Protein AF-A0A9W7WIT2-F1 (afdb_monomer)

Mean predicted aligned error: 17.41 Å

Secondary structure (DSSP, 8-state):
-HHHIIIIISPPPTT--HHHHHHHHHHHHHHHHHH-TTS--TT-HHHHHHHH-GGGTT-TTS-HHHHHHHHHHHHHHHHHHHHHHHHHHHHHHHHTS-------PPPPP-----------

Foldseek 3Di:
DVLCCLVPVLDDDPPDDPVSVVVSVVSNVCCCVPQVVVDLDLPRPVLLVLLVDPVNPPPPSDDPVSSVSNNVVNVVVVVVVVVVVVVVVVVVVVVVPDDDDDDDDDDDDDDDDDDDDDDD

Structure (mmCIF, N/CA/C/O backbone):
data_AF-A0A9W7WIT2-F1
#
_entry.id   AF-A0A9W7WIT2-F1
#
loop_
_atom_site.group_PDB
_atom_site.id
_atom_site.type_symbol
_atom_site.label_atom_id
_atom_site.label_alt_id
_atom_site.label_comp_id
_atom_site.label_asym_id
_atom_site.label_entity_id
_atom_site.label_seq_id
_atom_site.pdbx_PDB_ins_code
_atom_site.Cartn_x
_atom_site.Cartn_y
_atom_site.Cartn_z
_atom_site.occupancy
_atom_site.B_iso_or_equiv
_atom_site.auth_seq_id
_atom_site.auth_comp_id
_atom_site.auth_asym_id
_atom_site.auth_atom_id
_atom_site.pdbx_PDB_model_num
ATOM 1 N N . MET A 1 1 ? -4.507 -4.172 -5.575 1.00 56.69 1 MET A N 1
ATOM 2 C CA . MET A 1 1 ? -4.551 -4.583 -7.003 1.00 56.69 1 MET A CA 1
ATOM 3 C C . MET A 1 1 ? -3.499 -3.862 -7.853 1.00 56.69 1 MET A C 1
ATOM 5 O O . MET A 1 1 ? -2.675 -4.538 -8.451 1.00 56.69 1 MET A O 1
ATOM 9 N N . LEU A 1 2 ? -3.449 -2.522 -7.855 1.00 62.34 2 LEU A N 1
ATOM 10 C CA . LEU A 1 2 ? -2.472 -1.737 -8.639 1.00 62.34 2 LEU A CA 1
ATOM 11 C C . LEU A 1 2 ? -1.002 -1.976 -8.251 1.00 62.34 2 LEU A C 1
ATOM 13 O O . LEU A 1 2 ? -0.137 -2.015 -9.119 1.00 62.34 2 LEU A O 1
ATOM 17 N N . PHE A 1 3 ? -0.723 -2.227 -6.970 1.00 63.44 3 PHE A N 1
ATOM 18 C CA . PHE A 1 3 ? 0.631 -2.557 -6.516 1.00 63.44 3 PHE A CA 1
ATOM 19 C C . PHE A 1 3 ? 1.162 -3.875 -7.111 1.00 63.44 3 PHE A C 1
ATOM 21 O O . PHE A 1 3 ? 2.317 -3.948 -7.520 1.00 63.44 3 PHE A O 1
ATOM 28 N N . ASN A 1 4 ? 0.313 -4.903 -7.238 1.00 64.75 4 ASN A N 1
ATOM 29 C CA . ASN A 1 4 ? 0.682 -6.146 -7.927 1.00 64.75 4 ASN A CA 1
ATOM 30 C C . ASN A 1 4 ? 0.922 -5.920 -9.414 1.00 64.75 4 ASN A C 1
ATOM 32 O O . ASN A 1 4 ? 1.865 -6.469 -9.973 1.00 64.75 4 ASN A O 1
ATOM 36 N N . LEU A 1 5 ? 0.103 -5.073 -10.038 1.00 67.00 5 LEU A N 1
ATOM 37 C CA . LEU A 1 5 ? 0.274 -4.697 -11.436 1.00 67.00 5 LEU A CA 1
ATOM 38 C C . LEU A 1 5 ? 1.646 -4.042 -11.659 1.00 67.00 5 LEU A C 1
ATOM 40 O O . LEU A 1 5 ? 2.386 -4.446 -12.551 1.00 67.00 5 LEU A O 1
ATOM 44 N N . LYS A 1 6 ? 2.044 -3.137 -10.759 1.00 71.12 6 LYS A N 1
ATOM 45 C CA . LYS A 1 6 ? 3.384 -2.539 -10.729 1.00 71.12 6 LYS A CA 1
ATOM 46 C C . LYS A 1 6 ? 4.496 -3.575 -10.510 1.00 71.12 6 LYS A C 1
ATOM 48 O O . LYS A 1 6 ? 5.480 -3.568 -11.241 1.00 71.12 6 LYS A O 1
ATOM 53 N N . LYS A 1 7 ? 4.352 -4.459 -9.518 1.00 69.88 7 LYS A N 1
ATOM 54 C CA . LYS A 1 7 ? 5.409 -5.398 -9.098 1.00 69.88 7 LYS A CA 1
ATOM 55 C C . LYS A 1 7 ? 5.619 -6.563 -10.072 1.00 69.88 7 LYS A C 1
ATOM 57 O O . LYS A 1 7 ? 6.756 -6.977 -10.265 1.00 69.88 7 LYS A O 1
ATOM 62 N N . GLN A 1 8 ? 4.545 -7.107 -10.642 1.00 71.44 8 GLN A N 1
ATOM 63 C CA . GLN A 1 8 ? 4.587 -8.335 -11.445 1.00 71.44 8 GLN A CA 1
ATOM 64 C C . GLN A 1 8 ? 4.458 -8.089 -12.948 1.00 71.44 8 GLN A C 1
ATOM 66 O O . GLN A 1 8 ? 5.073 -8.810 -13.721 1.00 71.44 8 GLN A O 1
ATOM 71 N N . HIS A 1 9 ? 3.672 -7.095 -13.374 1.00 76.19 9 HIS A N 1
ATOM 72 C CA . HIS A 1 9 ? 3.349 -6.905 -14.795 1.00 76.19 9 HIS A CA 1
ATOM 73 C C . HIS A 1 9 ? 4.090 -5.730 -15.444 1.00 76.19 9 HIS A C 1
ATOM 75 O O . HIS A 1 9 ? 4.252 -5.697 -16.663 1.00 76.19 9 HIS A O 1
ATOM 81 N N . LEU A 1 10 ? 4.548 -4.767 -14.641 1.00 84.25 10 LEU A N 1
ATOM 82 C CA . LEU A 1 10 ? 5.310 -3.603 -15.104 1.00 84.25 10 LEU A CA 1
ATOM 83 C C . LEU A 1 10 ? 6.792 -3.668 -14.713 1.00 84.25 10 LEU A C 1
ATOM 85 O O . LEU A 1 10 ? 7.516 -2.685 -14.882 1.00 84.25 10 LEU A O 1
ATOM 89 N N . SER A 1 11 ? 7.260 -4.818 -14.221 1.00 84.94 11 SER A N 1
ATOM 90 C CA . SER A 1 11 ? 8.684 -5.068 -14.021 1.00 84.94 11 SER A CA 1
ATOM 91 C C . SER A 1 11 ? 9.419 -4.984 -15.361 1.00 84.94 11 SER A C 1
ATOM 93 O O . SER A 1 11 ? 8.952 -5.467 -16.398 1.00 84.94 11 SER A O 1
ATOM 95 N N . LEU A 1 12 ? 10.572 -4.317 -15.348 1.00 86.50 12 LEU A N 1
ATOM 96 C CA . LEU A 1 12 ? 11.430 -4.245 -16.523 1.00 86.50 12 LEU A CA 1
ATOM 97 C C . LEU A 1 12 ? 12.136 -5.585 -16.703 1.00 86.50 12 LEU A C 1
ATOM 99 O O . LEU A 1 12 ? 12.846 -6.043 -15.809 1.00 86.50 12 LEU A O 1
ATOM 103 N N . GLU A 1 13 ? 11.960 -6.187 -17.870 1.00 87.00 13 GLU A N 1
ATOM 104 C CA . GLU A 1 13 ? 12.591 -7.447 -18.239 1.00 87.00 13 GLU A CA 1
ATOM 105 C C . GLU A 1 13 ? 13.765 -7.192 -19.189 1.00 87.00 13 GLU A C 1
ATOM 107 O O . GLU A 1 13 ? 13.770 -6.238 -19.972 1.00 87.00 13 GLU A O 1
ATOM 112 N N . GLY A 1 14 ? 14.779 -8.064 -19.150 1.00 82.69 14 GLY A N 1
ATOM 113 C CA . GLY A 1 14 ? 15.963 -7.943 -20.014 1.00 82.69 14 GLY A CA 1
ATOM 114 C C . GLY A 1 14 ? 15.630 -7.963 -21.511 1.00 82.69 14 GLY A C 1
ATOM 115 O O . GLY A 1 14 ? 16.357 -7.382 -22.315 1.00 82.69 14 GLY A O 1
ATOM 116 N N . ASN A 1 15 ? 14.490 -8.561 -21.855 1.00 89.88 15 ASN A N 1
ATOM 117 C CA . ASN A 1 15 ? 14.021 -8.792 -23.218 1.00 89.88 15 ASN A CA 1
ATOM 118 C C . ASN A 1 15 ? 13.115 -7.655 -23.725 1.00 89.88 15 ASN A C 1
ATOM 120 O O . ASN A 1 15 ? 12.668 -7.692 -24.871 1.00 89.88 15 ASN A O 1
ATOM 124 N N . ASP A 1 16 ? 12.812 -6.661 -22.882 1.00 89.62 16 ASP A N 1
ATOM 125 C CA . ASP A 1 16 ? 11.913 -5.571 -23.244 1.00 89.62 16 ASP A CA 1
ATOM 126 C C . ASP A 1 16 ? 12.530 -4.708 -24.348 1.00 89.62 16 ASP A C 1
ATOM 128 O O . ASP A 1 16 ? 13.627 -4.145 -24.192 1.00 89.62 16 ASP A O 1
ATOM 132 N N . SER A 1 17 ? 11.771 -4.534 -25.435 1.00 92.88 17 SER A N 1
ATOM 133 C CA . SER A 1 17 ? 12.103 -3.568 -26.480 1.00 92.88 17 SER A CA 1
ATOM 134 C C . SER A 1 17 ? 12.140 -2.141 -25.906 1.00 92.88 17 SER A C 1
ATOM 136 O O . SER A 1 17 ? 11.504 -1.868 -24.880 1.00 92.88 17 SER A O 1
ATOM 138 N N . PRO A 1 18 ? 12.852 -1.197 -26.549 1.00 91.88 18 PRO A N 1
ATOM 139 C CA . PRO A 1 18 ? 12.944 0.180 -26.061 1.00 91.88 18 PRO A CA 1
ATOM 140 C C . PRO A 1 18 ? 11.572 0.824 -25.808 1.00 91.88 18 PRO A C 1
ATOM 142 O O . PRO A 1 18 ? 11.358 1.410 -24.750 1.00 91.88 18 PRO A O 1
ATOM 145 N N . ALA A 1 19 ? 10.617 0.614 -26.720 1.00 91.38 19 ALA A N 1
ATOM 146 C CA . ALA A 1 19 ? 9.256 1.132 -26.596 1.00 91.38 19 ALA A CA 1
ATOM 147 C C . ALA A 1 19 ? 8.489 0.516 -25.411 1.00 91.38 19 ALA A C 1
ATOM 149 O O . ALA A 1 19 ? 7.819 1.230 -24.669 1.00 91.38 19 ALA A O 1
ATOM 150 N N . ILE A 1 20 ? 8.616 -0.798 -25.187 1.00 89.62 20 ILE A N 1
ATOM 151 C CA . ILE A 1 20 ? 7.962 -1.479 -24.056 1.00 89.62 20 ILE A CA 1
ATOM 152 C C . ILE A 1 20 ? 8.551 -1.010 -22.727 1.00 89.62 20 ILE A C 1
ATOM 154 O O . ILE A 1 20 ? 7.818 -0.776 -21.767 1.00 89.62 20 ILE A O 1
ATOM 158 N N . ARG A 1 21 ? 9.868 -0.809 -22.677 1.00 91.00 21 ARG A N 1
ATOM 159 C CA . ARG A 1 21 ? 10.569 -0.298 -21.498 1.00 91.00 21 ARG A CA 1
ATOM 160 C C . ARG A 1 21 ? 10.108 1.109 -21.129 1.00 91.00 21 ARG A C 1
ATOM 162 O O . ARG A 1 21 ? 9.908 1.394 -19.951 1.00 91.00 21 ARG A O 1
ATOM 169 N N . GLU A 1 22 ? 9.948 1.980 -22.119 1.00 91.50 22 GLU A N 1
ATOM 170 C CA . GLU A 1 22 ? 9.456 3.344 -21.920 1.00 91.50 22 GLU A CA 1
ATOM 171 C C . GLU A 1 22 ? 7.988 3.354 -21.485 1.00 91.50 22 GLU A C 1
ATOM 173 O O . GLU A 1 22 ? 7.652 3.975 -20.481 1.00 91.50 22 GLU A O 1
ATOM 178 N N . MET A 1 23 ? 7.139 2.554 -22.134 1.00 90.44 23 MET A N 1
ATOM 179 C CA . MET A 1 23 ? 5.741 2.376 -21.738 1.00 90.44 23 MET A CA 1
ATOM 180 C C . MET A 1 23 ? 5.603 1.880 -20.289 1.00 90.44 23 MET A C 1
ATOM 182 O O . MET A 1 23 ? 4.857 2.474 -19.510 1.00 90.44 23 MET A O 1
ATOM 186 N N . LYS A 1 24 ? 6.335 0.824 -19.897 1.00 91.50 24 LYS A N 1
ATOM 187 C CA . LYS A 1 24 ? 6.322 0.294 -18.522 1.00 91.50 24 LYS A CA 1
ATOM 188 C C . LYS A 1 24 ? 6.750 1.362 -17.511 1.00 91.50 24 LYS A C 1
ATOM 190 O O . LYS A 1 24 ? 6.079 1.532 -16.497 1.00 91.50 24 LYS A O 1
ATOM 195 N N . LYS A 1 25 ? 7.808 2.131 -17.799 1.00 89.94 25 LYS A N 1
ATOM 196 C CA . LYS A 1 25 ? 8.264 3.239 -16.936 1.00 89.94 25 LYS A CA 1
ATOM 197 C C . LYS A 1 25 ? 7.199 4.321 -16.762 1.00 89.94 25 LYS A C 1
ATOM 199 O O . LYS A 1 25 ? 6.942 4.727 -15.632 1.00 89.94 25 LYS A O 1
ATOM 204 N N . THR A 1 26 ? 6.569 4.756 -17.851 1.00 88.75 26 THR A N 1
ATOM 205 C CA . THR A 1 26 ? 5.516 5.780 -17.811 1.00 88.75 26 THR A CA 1
ATOM 206 C C . THR A 1 26 ? 4.313 5.306 -17.005 1.00 88.75 26 THR A C 1
ATOM 208 O O . THR A 1 26 ? 3.823 6.035 -16.150 1.00 88.75 26 THR A O 1
ATOM 211 N N . LEU A 1 27 ? 3.874 4.060 -17.204 1.00 84.12 27 LEU A N 1
ATOM 212 C CA . LEU A 1 27 ? 2.774 3.482 -16.431 1.00 84.12 27 LEU A CA 1
ATOM 213 C C . LEU A 1 27 ? 3.099 3.396 -14.937 1.00 84.12 27 LEU A C 1
ATOM 215 O O . LEU A 1 27 ? 2.245 3.709 -14.113 1.00 84.12 27 LEU A O 1
ATOM 219 N N . VAL A 1 28 ? 4.330 3.023 -14.576 1.00 84.31 28 VAL A N 1
ATOM 220 C CA . VAL A 1 28 ? 4.773 3.033 -13.175 1.00 84.31 28 VAL A CA 1
ATOM 221 C C . VAL A 1 28 ? 4.732 4.447 -12.592 1.00 84.31 28 VAL A C 1
ATOM 223 O O . VAL A 1 28 ? 4.184 4.630 -11.509 1.00 84.31 28 VAL A O 1
ATOM 226 N N . ALA A 1 29 ? 5.251 5.444 -13.312 1.00 83.00 29 ALA A N 1
ATOM 227 C CA . ALA A 1 29 ? 5.259 6.834 -12.858 1.00 83.00 29 ALA A CA 1
ATOM 228 C C . ALA A 1 29 ? 3.841 7.403 -12.680 1.00 83.00 29 ALA A C 1
ATOM 230 O O . ALA A 1 29 ? 3.558 8.062 -11.682 1.00 83.00 29 ALA A O 1
ATOM 231 N N . GLU A 1 30 ? 2.931 7.104 -13.607 1.00 81.69 30 GLU A N 1
ATOM 232 C CA . GLU A 1 30 ? 1.521 7.496 -13.522 1.00 81.69 30 GLU A CA 1
ATOM 233 C C . GLU A 1 30 ? 0.809 6.832 -12.338 1.00 81.69 30 GLU A C 1
ATOM 235 O O . GLU A 1 30 ? 0.050 7.488 -11.622 1.00 81.69 30 GLU A O 1
ATOM 240 N N . ILE A 1 31 ? 1.064 5.539 -12.102 1.00 76.88 31 ILE A N 1
ATOM 241 C CA . ILE A 1 31 ? 0.523 4.816 -10.946 1.00 76.88 31 ILE A CA 1
ATOM 242 C C . ILE A 1 31 ? 1.034 5.448 -9.646 1.00 76.88 31 ILE A C 1
ATOM 244 O O . ILE A 1 31 ? 0.244 5.715 -8.743 1.00 76.88 31 ILE A O 1
ATOM 248 N N . ASP A 1 32 ? 2.329 5.737 -9.562 1.00 73.50 32 ASP A N 1
ATOM 249 C CA . ASP A 1 32 ? 2.944 6.310 -8.365 1.00 73.50 32 ASP A CA 1
ATOM 250 C C . ASP A 1 32 ? 2.455 7.731 -8.086 1.00 73.50 32 ASP A C 1
ATOM 252 O O . ASP A 1 32 ? 2.121 8.054 -6.947 1.00 73.50 32 ASP A O 1
ATOM 256 N N . SER A 1 33 ? 2.345 8.559 -9.127 1.00 72.94 33 SER A N 1
ATOM 257 C CA . SER A 1 33 ? 1.888 9.944 -9.018 1.00 72.94 33 SER A CA 1
ATOM 258 C C . SER A 1 33 ? 0.411 10.040 -8.633 1.00 72.94 33 SER A C 1
ATOM 260 O O . SER A 1 33 ? 0.061 10.801 -7.731 1.00 72.94 33 SER A O 1
ATOM 262 N N . LYS A 1 34 ? -0.463 9.263 -9.283 1.00 69.19 34 LYS A N 1
ATOM 263 C CA . LYS A 1 34 ? -1.917 9.371 -9.077 1.00 69.19 34 LYS A CA 1
ATOM 264 C C . LYS A 1 34 ? -2.409 8.631 -7.843 1.00 69.19 34 LYS A C 1
ATOM 266 O O . LYS A 1 34 ? -3.370 9.067 -7.219 1.00 69.19 34 LYS A O 1
ATOM 271 N N . TRP A 1 35 ? -1.778 7.511 -7.501 1.00 64.56 35 TRP A N 1
ATOM 272 C CA . TRP A 1 35 ? -2.274 6.614 -6.455 1.00 64.56 35 TRP A CA 1
ATOM 273 C C . TRP A 1 35 ? -1.421 6.643 -5.188 1.00 64.56 35 TRP A C 1
ATOM 275 O O . TRP A 1 35 ? -1.760 5.950 -4.231 1.00 64.56 35 TRP A O 1
ATOM 285 N N . GLN A 1 36 ? -0.336 7.434 -5.172 1.00 61.94 36 GLN A N 1
ATOM 286 C CA . GLN A 1 36 ? 0.589 7.581 -4.041 1.00 61.94 36 GLN A CA 1
ATOM 287 C C . GLN A 1 36 ? 1.058 6.226 -3.484 1.00 61.94 36 GLN A C 1
ATOM 289 O O . GLN A 1 36 ? 1.327 6.075 -2.296 1.00 61.94 36 GLN A O 1
ATOM 294 N N . LEU A 1 37 ? 1.195 5.220 -4.357 1.00 62.84 37 LEU A N 1
ATOM 295 C CA . LEU A 1 37 ? 1.619 3.854 -4.014 1.00 62.84 37 LEU A CA 1
ATOM 296 C C . LEU A 1 37 ? 3.142 3.751 -3.796 1.00 62.84 37 LEU A C 1
ATOM 298 O O . LEU A 1 37 ? 3.752 2.711 -4.056 1.00 62.84 37 LEU A O 1
ATOM 302 N N . LEU A 1 38 ? 3.758 4.844 -3.342 1.00 60.31 38 LEU A N 1
ATOM 303 C CA . LEU A 1 38 ? 5.192 4.957 -3.079 1.00 60.31 38 LEU A CA 1
ATOM 304 C C . LEU A 1 38 ? 5.610 4.101 -1.877 1.00 60.31 38 LEU A C 1
ATOM 306 O O . LEU A 1 38 ? 6.737 3.611 -1.834 1.00 60.31 38 LEU A O 1
ATOM 310 N N . SER A 1 39 ? 4.687 3.856 -0.948 1.00 61.22 39 SER A N 1
ATOM 311 C CA . SER A 1 39 ? 4.875 2.980 0.202 1.00 61.22 39 SER A CA 1
ATOM 312 C C . SER A 1 39 ? 3.609 2.163 0.473 1.00 61.22 39 SER A C 1
ATOM 314 O O . SER A 1 39 ? 2.482 2.638 0.335 1.00 61.22 39 SER A O 1
ATOM 316 N N . LEU A 1 40 ? 3.792 0.893 0.847 1.00 64.56 40 LEU A N 1
ATOM 317 C CA . LEU A 1 40 ? 2.718 0.033 1.355 1.00 64.56 40 LEU A CA 1
ATOM 318 C C . LEU A 1 40 ? 2.448 0.362 2.831 1.00 64.56 40 LEU A C 1
ATOM 320 O O . LEU A 1 40 ? 2.550 -0.517 3.687 1.00 64.56 40 LEU A O 1
ATOM 324 N N . GLU A 1 41 ? 2.186 1.632 3.130 1.00 69.81 41 GLU A N 1
ATOM 325 C CA . GLU A 1 41 ? 1.857 2.044 4.492 1.00 69.81 41 GLU A CA 1
ATOM 326 C C . GLU A 1 41 ? 0.452 1.555 4.852 1.00 69.81 41 GLU A C 1
ATOM 328 O O . GLU A 1 41 ? -0.466 1.717 4.040 1.00 69.81 41 GLU A O 1
ATOM 333 N N . PRO A 1 42 ? 0.251 0.994 6.057 1.00 64.81 42 PRO A N 1
ATOM 334 C CA . PRO A 1 42 ? -1.051 0.500 6.499 1.00 64.81 42 PRO A CA 1
ATOM 335 C C . PRO A 1 42 ? -2.177 1.539 6.415 1.00 64.81 42 PRO A C 1
ATOM 337 O O . PRO A 1 42 ? -3.324 1.164 6.212 1.00 64.81 42 PRO A O 1
ATOM 340 N N . SER A 1 43 ? -1.840 2.831 6.474 1.00 69.31 43 SER A N 1
ATOM 341 C CA . SER A 1 43 ? -2.761 3.968 6.356 1.00 69.31 43 SER A CA 1
ATOM 342 C C . SER A 1 43 ? -3.257 4.257 4.931 1.00 69.31 43 SER A C 1
ATOM 344 O O . SER A 1 43 ? -4.134 5.099 4.734 1.00 69.31 43 SER A O 1
ATOM 346 N N . SER A 1 44 ? -2.724 3.582 3.906 1.00 75.69 44 SER A N 1
ATOM 347 C CA . SER A 1 44 ? -3.181 3.761 2.526 1.00 75.69 44 SER A CA 1
ATOM 348 C C . SER A 1 44 ? -4.640 3.327 2.375 1.00 75.69 44 SER A C 1
ATOM 350 O O . SER A 1 44 ? -4.972 2.159 2.580 1.00 75.69 44 SER A O 1
ATOM 352 N N . ILE A 1 45 ? -5.508 4.226 1.901 1.00 74.31 45 ILE A N 1
ATOM 353 C CA . ILE A 1 45 ? -6.939 3.938 1.704 1.00 74.31 45 ILE A CA 1
ATOM 354 C C . ILE A 1 45 ? -7.196 2.716 0.809 1.00 74.31 45 ILE A C 1
ATOM 356 O O . ILE A 1 45 ? -8.159 1.980 1.012 1.00 74.31 45 ILE A O 1
ATOM 360 N N . TYR A 1 46 ? -6.310 2.449 -0.153 1.00 74.31 46 TYR A N 1
ATOM 361 C CA . TYR A 1 46 ? -6.402 1.285 -1.035 1.00 74.31 46 TYR A CA 1
ATOM 362 C C . TYR A 1 46 ? -6.067 -0.022 -0.321 1.00 74.31 46 TYR A C 1
ATOM 364 O O . TYR A 1 46 ? -6.628 -1.065 -0.661 1.00 74.31 46 TYR A O 1
ATOM 372 N N . LEU A 1 47 ? -5.161 0.030 0.658 1.00 76.69 47 LEU A N 1
ATOM 373 C CA . LEU A 1 47 ? -4.846 -1.113 1.504 1.00 76.69 47 LEU A CA 1
ATOM 374 C C . LEU A 1 47 ? -5.961 -1.343 2.521 1.00 76.69 47 LEU A C 1
ATOM 376 O O . LEU A 1 47 ? -6.480 -2.457 2.578 1.00 76.69 47 LEU A O 1
ATOM 380 N N . LEU A 1 48 ? -6.414 -0.290 3.204 1.00 79.88 48 LEU A N 1
ATOM 381 C CA . LEU A 1 48 ? -7.540 -0.345 4.142 1.00 79.88 48 LEU A CA 1
ATOM 382 C C . LEU A 1 48 ? -8.805 -0.911 3.475 1.00 79.88 48 LEU A C 1
ATOM 384 O O . LEU A 1 48 ? -9.403 -1.866 3.968 1.00 79.88 48 LEU A O 1
ATOM 388 N N . SER A 1 49 ? -9.156 -0.417 2.282 1.00 77.50 49 SER A N 1
ATOM 389 C CA . SER A 1 49 ? -10.306 -0.917 1.510 1.00 77.50 49 SER A CA 1
ATOM 390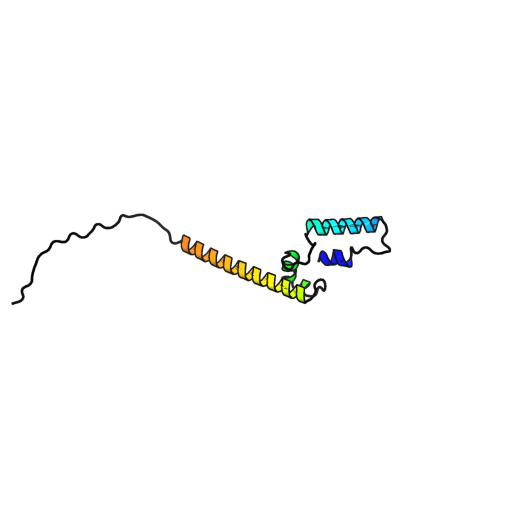 C C . SER A 1 49 ? -10.164 -2.393 1.135 1.00 77.50 49 SER A C 1
ATOM 392 O O . SER A 1 49 ? -11.148 -3.128 1.095 1.00 77.50 49 SER A O 1
ATOM 394 N N . SER A 1 50 ? -8.937 -2.855 0.876 1.00 77.44 50 SER A N 1
ATOM 395 C CA . SER A 1 50 ? -8.688 -4.260 0.550 1.00 77.44 50 SER A CA 1
ATOM 396 C C . SER A 1 50 ? -8.868 -5.198 1.746 1.00 77.44 50 SER A C 1
ATOM 398 O O . SER A 1 50 ? -9.196 -6.360 1.543 1.00 77.44 50 SER A O 1
ATOM 400 N N . ALA A 1 51 ? -8.716 -4.726 2.987 1.00 79.31 51 ALA A N 1
ATOM 401 C CA . ALA A 1 51 ? -8.985 -5.551 4.166 1.00 79.31 51 ALA A CA 1
ATOM 402 C C . ALA A 1 51 ? -10.490 -5.786 4.399 1.00 79.31 51 ALA A C 1
ATOM 404 O O . ALA A 1 51 ? -10.869 -6.801 4.987 1.00 79.31 51 ALA A O 1
ATOM 405 N N . LEU A 1 52 ? -11.345 -4.887 3.901 1.00 78.12 52 LEU A N 1
ATOM 406 C CA . LEU A 1 52 ? -12.802 -4.978 4.030 1.00 78.12 52 LEU A CA 1
ATOM 407 C C . LEU A 1 52 ? -13.445 -5.928 3.008 1.00 78.12 52 LEU A C 1
ATOM 409 O O . LEU A 1 52 ? -14.499 -6.506 3.270 1.00 78.12 52 LEU A O 1
ATOM 413 N N . ASP A 1 53 ? -12.819 -6.123 1.848 1.00 79.19 53 ASP A N 1
ATOM 414 C CA . ASP A 1 53 ? -13.354 -6.979 0.790 1.00 79.19 53 ASP A CA 1
ATOM 415 C C . ASP A 1 53 ? -12.791 -8.406 0.895 1.00 79.19 53 ASP A C 1
ATOM 417 O O . ASP A 1 53 ? -11.592 -8.657 0.753 1.00 79.19 53 ASP A O 1
ATOM 421 N N . GLN A 1 54 ? -13.678 -9.385 1.104 1.00 75.38 54 GLN A N 1
ATOM 422 C CA . GLN A 1 54 ? -13.290 -10.787 1.278 1.00 75.38 54 GLN A CA 1
ATOM 423 C C . GLN A 1 54 ? -12.496 -11.358 0.099 1.00 75.38 54 GLN A C 1
ATOM 425 O O . GLN A 1 54 ? -11.646 -12.225 0.304 1.00 75.38 54 GLN A O 1
ATOM 430 N N . ARG A 1 55 ? -12.715 -10.853 -1.121 1.00 72.19 55 ARG A N 1
ATOM 431 C CA . ARG A 1 55 ? -12.003 -11.303 -2.3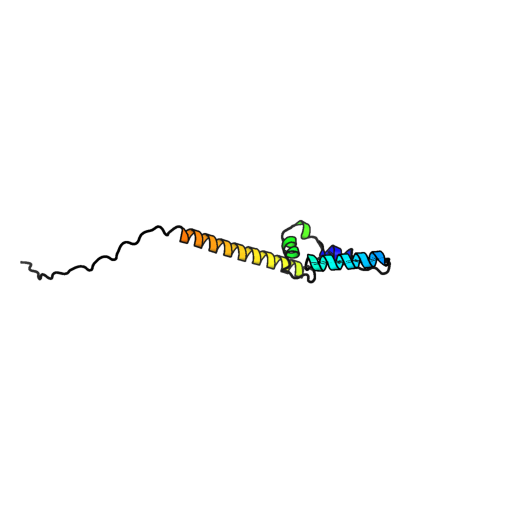27 1.00 72.19 55 ARG A CA 1
ATOM 432 C C . ARG A 1 55 ? -10.505 -11.012 -2.251 1.00 72.19 55 ARG A C 1
ATOM 434 O O . ARG A 1 55 ? -9.718 -11.659 -2.937 1.00 72.19 55 ARG A O 1
ATOM 441 N N . PHE A 1 56 ? -10.098 -10.072 -1.402 1.00 68.75 56 PHE A N 1
ATOM 442 C CA . PHE A 1 56 ? -8.708 -9.661 -1.246 1.00 68.75 56 PHE A CA 1
ATOM 443 C C . PHE A 1 56 ? -7.969 -10.424 -0.138 1.00 68.75 56 PHE A C 1
ATOM 445 O O . PHE A 1 56 ? -6.737 -10.403 -0.128 1.00 68.75 56 PHE A O 1
ATOM 452 N N . LYS A 1 57 ? -8.668 -11.183 0.726 1.00 66.19 57 LYS A N 1
ATOM 453 C CA . LYS A 1 57 ? -8.047 -11.994 1.798 1.00 66.19 57 LYS A CA 1
ATOM 454 C C . LYS A 1 57 ? -7.003 -12.980 1.262 1.00 66.19 57 LYS A C 1
ATOM 456 O O . LYS A 1 57 ? -5.954 -13.180 1.878 1.00 66.19 57 LYS A O 1
ATOM 461 N N . HIS A 1 58 ? -7.267 -13.548 0.086 1.00 69.06 58 HIS A N 1
ATOM 462 C CA . HIS A 1 58 ? -6.423 -14.562 -0.549 1.00 69.06 58 HIS A CA 1
ATOM 463 C C . HIS A 1 58 ? -5.283 -13.995 -1.403 1.00 69.06 58 HIS A C 1
ATOM 465 O O . HIS A 1 58 ? -4.454 -14.759 -1.883 1.00 69.06 58 HIS A O 1
ATOM 471 N N . LEU A 1 59 ? -5.209 -12.679 -1.616 1.00 64.38 59 LEU A N 1
ATOM 472 C CA . LEU A 1 59 ? -4.190 -12.120 -2.502 1.00 64.38 59 LEU A CA 1
ATOM 473 C C . LEU A 1 59 ? -2.832 -12.039 -1.787 1.00 64.38 59 LEU A C 1
ATOM 475 O O . LEU A 1 59 ? -2.714 -11.457 -0.711 1.00 64.38 59 LEU A O 1
ATOM 479 N N . GLU A 1 60 ? -1.784 -12.574 -2.405 1.00 68.19 60 GLU A N 1
ATOM 480 C CA . GLU A 1 60 ? -0.426 -12.687 -1.836 1.00 68.19 60 GLU A CA 1
ATOM 481 C C . GLU A 1 60 ? 0.406 -11.391 -1.907 1.00 68.19 60 GLU A C 1
ATOM 483 O O . GLU A 1 60 ? 1.602 -11.383 -1.640 1.00 68.19 60 GLU A O 1
ATOM 488 N N . PHE A 1 61 ? -0.204 -10.266 -2.286 1.00 68.56 61 PHE A N 1
ATOM 489 C CA . PHE A 1 61 ? 0.520 -9.011 -2.535 1.00 68.56 61 PHE A CA 1
ATOM 490 C C . PHE A 1 61 ? 1.079 -8.328 -1.286 1.00 68.56 61 PHE A C 1
ATOM 492 O O . PHE A 1 61 ? 1.936 -7.452 -1.402 1.00 68.56 61 PHE A O 1
ATOM 499 N N . LEU A 1 62 ? 0.584 -8.717 -0.112 1.00 68.75 62 LEU A N 1
ATOM 500 C CA . LEU A 1 62 ? 1.054 -8.266 1.191 1.00 68.75 62 LEU A C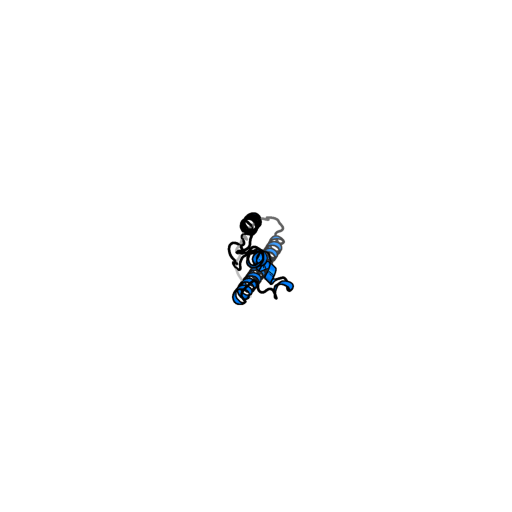A 1
ATOM 501 C C . LEU A 1 62 ? 1.510 -9.471 2.002 1.00 68.75 62 LEU A C 1
ATOM 503 O O . LEU A 1 62 ? 0.820 -10.493 2.056 1.00 68.75 62 LEU A O 1
ATOM 507 N N . GLU A 1 63 ? 2.644 -9.302 2.669 1.00 76.94 63 GLU A N 1
ATOM 508 C CA . GLU A 1 63 ? 3.101 -10.190 3.734 1.00 76.94 63 GLU A CA 1
ATOM 509 C C . GLU A 1 63 ? 2.046 -10.262 4.843 1.00 76.94 63 GLU A C 1
ATOM 511 O O . GLU A 1 63 ? 1.282 -9.314 5.057 1.00 76.94 63 GLU A O 1
ATOM 516 N N . LYS A 1 64 ? 1.982 -11.402 5.534 1.00 78.75 64 LYS A N 1
ATOM 517 C CA . LYS A 1 64 ? 0.936 -11.683 6.522 1.00 78.75 64 LYS A CA 1
ATOM 518 C C . LYS A 1 64 ? 0.925 -10.634 7.635 1.00 78.75 64 LYS A C 1
ATOM 520 O O . LYS A 1 64 ? -0.126 -10.099 7.961 1.00 78.75 64 LYS A O 1
ATOM 525 N N . GLU A 1 65 ? 2.105 -10.257 8.104 1.00 78.50 65 GLU A N 1
ATOM 526 C CA . GLU A 1 65 ? 2.327 -9.256 9.144 1.00 78.50 65 GLU A CA 1
ATOM 527 C C . GLU A 1 65 ? 1.758 -7.889 8.735 1.00 78.50 65 GLU A C 1
ATOM 529 O O . GLU A 1 65 ? 1.140 -7.194 9.536 1.00 78.50 65 GLU A O 1
ATOM 534 N N . LYS A 1 66 ? 1.898 -7.511 7.458 1.00 76.50 66 LYS A N 1
ATOM 535 C CA . LYS A 1 66 ? 1.346 -6.249 6.944 1.00 76.50 66 LYS A CA 1
ATOM 536 C C .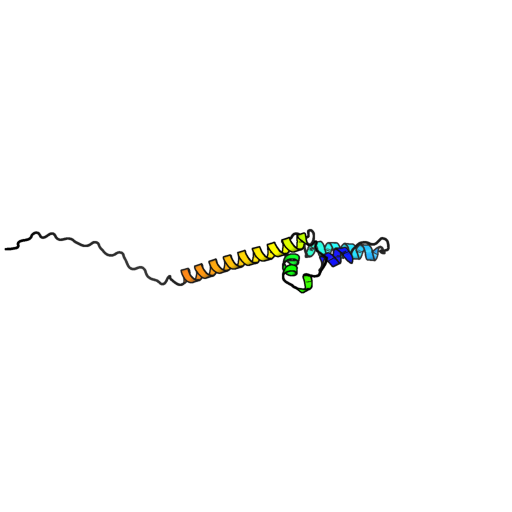 LYS A 1 66 ? -0.165 -6.298 6.767 1.00 76.50 66 LYS A C 1
ATOM 538 O O . LYS A 1 66 ? -0.819 -5.277 6.946 1.00 76.50 66 LYS A O 1
ATOM 543 N N . LYS A 1 67 ? -0.732 -7.458 6.425 1.00 77.88 67 LYS A N 1
ATOM 544 C CA . LYS A 1 67 ? -2.192 -7.633 6.376 1.00 77.88 67 LYS A CA 1
ATOM 545 C C . LYS A 1 67 ? -2.815 -7.442 7.755 1.00 77.88 67 LYS A C 1
ATOM 547 O O . LYS A 1 67 ? -3.839 -6.774 7.854 1.00 77.88 67 LYS A O 1
ATOM 552 N N . ASP A 1 68 ? -2.172 -7.979 8.789 1.00 82.88 68 ASP A N 1
ATOM 553 C CA . ASP A 1 68 ? -2.627 -7.829 10.170 1.00 82.88 68 ASP A CA 1
ATOM 554 C C . ASP A 1 68 ? -2.588 -6.352 10.598 1.00 82.88 68 ASP A C 1
ATOM 556 O O . ASP A 1 68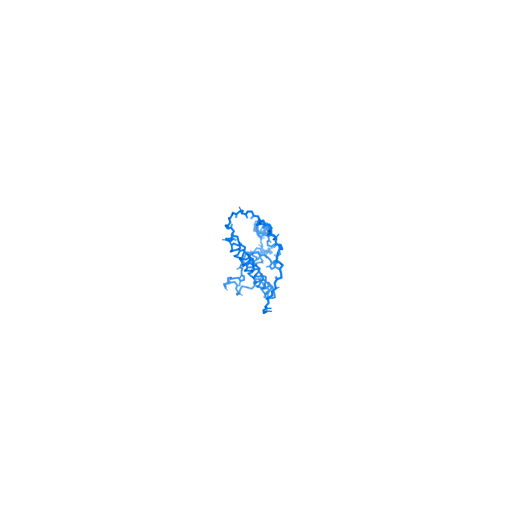 ? -3.570 -5.850 11.141 1.00 82.88 68 ASP A O 1
ATOM 560 N N . LEU A 1 69 ? -1.519 -5.618 10.258 1.00 84.06 69 LEU A N 1
ATOM 561 C CA . LEU A 1 69 ? -1.431 -4.172 10.510 1.00 84.06 69 LEU A CA 1
ATOM 562 C C . LEU A 1 69 ? -2.531 -3.370 9.802 1.00 84.06 69 LEU A C 1
ATOM 564 O O . LEU A 1 69 ? -3.153 -2.511 10.416 1.00 84.06 69 LEU A O 1
ATOM 568 N N . VAL A 1 70 ? -2.800 -3.661 8.527 1.00 83.19 70 VAL A N 1
ATOM 569 C CA . VAL A 1 70 ? -3.879 -2.999 7.774 1.00 83.19 70 VAL A CA 1
ATOM 570 C C . VAL A 1 70 ? -5.242 -3.290 8.411 1.00 83.19 70 VAL A C 1
ATOM 572 O O . VAL A 1 70 ? -6.083 -2.401 8.493 1.00 83.19 70 VAL A O 1
ATOM 575 N N . TYR A 1 71 ? -5.473 -4.520 8.878 1.00 83.56 71 TYR A N 1
ATOM 576 C CA . TYR A 1 71 ? -6.720 -4.882 9.551 1.00 83.56 71 TYR A CA 1
ATOM 577 C C . TYR A 1 71 ? -6.894 -4.144 10.885 1.00 83.56 71 TYR A C 1
ATOM 579 O O . TYR A 1 71 ? -7.977 -3.626 11.147 1.00 83.56 71 TYR A O 1
ATOM 587 N N . ILE A 1 72 ? -5.836 -4.059 11.699 1.00 86.81 72 ILE A N 1
ATOM 588 C CA . ILE A 1 72 ? -5.836 -3.283 12.950 1.00 86.81 72 ILE A CA 1
ATOM 589 C C . ILE A 1 72 ? -6.208 -1.828 12.662 1.00 86.81 72 ILE A C 1
ATOM 591 O O . ILE A 1 72 ? -7.102 -1.290 13.308 1.00 86.81 72 ILE A O 1
ATOM 595 N N . GLU A 1 73 ? -5.591 -1.226 11.647 1.00 85.94 73 GLU A N 1
ATOM 596 C CA . GLU A 1 73 ? -5.845 0.166 11.282 1.00 85.94 73 GLU A CA 1
ATOM 597 C C . GLU A 1 73 ? -7.309 0.397 10.874 1.00 85.94 73 GLU A C 1
ATOM 599 O O . GLU A 1 73 ? -7.931 1.371 11.295 1.00 85.94 73 GLU A O 1
ATOM 604 N N . VAL A 1 74 ? -7.904 -0.535 10.118 1.00 86.19 74 VAL A N 1
ATOM 605 C CA . VAL A 1 74 ? -9.335 -0.495 9.772 1.00 86.19 74 VAL A CA 1
ATOM 606 C C . VAL A 1 74 ? -10.224 -0.562 11.015 1.00 86.19 74 VAL A C 1
ATOM 608 O O . VAL A 1 74 ? -11.202 0.183 11.098 1.00 86.19 74 VAL A O 1
ATOM 611 N N . VAL A 1 75 ? -9.907 -1.438 11.972 1.00 87.56 75 VAL A N 1
ATOM 612 C CA . VAL A 1 75 ? -10.675 -1.572 13.220 1.00 87.56 75 VAL A CA 1
ATOM 613 C C . VAL A 1 75 ? -10.588 -0.290 14.043 1.00 87.56 75 VAL A C 1
ATOM 615 O O . VAL A 1 75 ? -11.626 0.248 14.421 1.00 87.56 75 VAL A O 1
ATOM 618 N N . CYS A 1 76 ? -9.385 0.256 14.243 1.00 86.56 76 CYS A N 1
ATOM 619 C CA . CYS A 1 76 ? -9.201 1.515 14.962 1.00 86.56 76 CYS A CA 1
ATOM 620 C C . CYS A 1 76 ? -9.951 2.674 14.290 1.00 86.56 76 CYS A C 1
ATOM 622 O O . CYS A 1 76 ? -10.563 3.493 14.971 1.00 86.56 76 CYS A O 1
ATOM 624 N N . LEU A 1 77 ? -9.957 2.735 12.953 1.00 86.06 77 LEU A N 1
ATOM 625 C CA . LEU A 1 77 ? -10.706 3.754 12.218 1.00 86.06 77 LEU A CA 1
ATOM 626 C C . LEU A 1 77 ? -12.219 3.618 12.447 1.00 86.06 77 LEU A C 1
ATOM 628 O O . LEU A 1 77 ? -12.902 4.615 12.672 1.00 86.06 77 LEU A O 1
ATOM 632 N N . ALA A 1 78 ? -12.744 2.391 12.413 1.00 84.75 78 ALA A N 1
ATOM 633 C CA . ALA A 1 78 ? -14.157 2.124 12.662 1.00 84.75 78 ALA A CA 1
ATOM 634 C C . ALA A 1 78 ? -14.566 2.483 14.100 1.00 84.75 78 ALA A C 1
ATOM 636 O O . ALA A 1 78 ? -15.613 3.095 14.302 1.00 84.75 78 ALA A O 1
ATOM 637 N N . GLU A 1 79 ? -13.729 2.156 15.087 1.00 88.69 79 GLU A N 1
ATOM 638 C CA . GLU A 1 79 ? -13.946 2.516 16.491 1.00 88.69 79 GLU A CA 1
ATOM 639 C C . GLU A 1 79 ? -13.942 4.032 16.700 1.00 88.69 79 GLU A C 1
ATOM 641 O O . GLU A 1 79 ? -14.859 4.562 17.328 1.00 88.69 79 GLU A O 1
ATOM 646 N N . HIS A 1 80 ? -12.966 4.748 16.132 1.00 85.31 80 HIS A N 1
ATOM 647 C CA . HIS A 1 80 ? -12.915 6.208 16.211 1.00 85.31 80 HIS A CA 1
ATOM 648 C C . HIS A 1 80 ? -14.147 6.864 15.578 1.00 85.31 80 HIS A C 1
ATOM 650 O O . HIS A 1 80 ? -14.733 7.766 16.173 1.00 85.31 80 HIS A O 1
ATOM 656 N N . LEU A 1 81 ? -14.579 6.397 14.403 1.00 84.06 81 LEU A N 1
ATOM 657 C CA . LEU A 1 81 ? -15.777 6.919 13.741 1.00 84.06 81 LEU A CA 1
ATOM 658 C C . LEU A 1 81 ? -17.048 6.630 14.548 1.00 84.06 81 LEU A C 1
ATOM 660 O O . LEU A 1 81 ? -17.914 7.495 14.657 1.00 84.06 81 LEU A O 1
ATOM 664 N N . HIS A 1 82 ? -17.149 5.446 15.154 1.00 82.25 82 HIS A N 1
ATOM 665 C CA . HIS A 1 82 ? -18.275 5.093 16.014 1.00 82.25 82 HIS A CA 1
ATOM 666 C C . HIS A 1 82 ? -18.345 5.972 17.273 1.00 82.25 82 HIS A C 1
ATOM 668 O O . HIS A 1 82 ? -19.422 6.450 17.635 1.00 82.25 82 HIS A O 1
ATOM 674 N N . GLN A 1 83 ? -17.199 6.232 17.909 1.00 83.88 83 GLN A N 1
ATOM 675 C CA . GLN A 1 83 ? -17.092 7.148 19.050 1.00 83.88 83 GLN A CA 1
ATOM 676 C C . GLN A 1 83 ? -17.441 8.589 18.656 1.00 83.88 83 GLN A C 1
ATOM 678 O O . GLN A 1 83 ? -18.138 9.287 19.386 1.00 83.88 83 GLN A O 1
ATOM 683 N N . GLN A 1 84 ? -17.002 9.038 17.480 1.00 76.12 84 GLN A N 1
ATOM 684 C CA . GLN A 1 84 ? -17.327 10.371 16.980 1.00 76.12 84 GLN A CA 1
ATOM 685 C C . GLN A 1 84 ? -18.829 10.524 16.696 1.00 76.12 84 GLN A C 1
ATOM 687 O O . GLN A 1 84 ? -19.416 11.554 17.022 1.00 76.12 84 GLN A O 1
ATOM 692 N N . GLN A 1 85 ? -19.468 9.489 16.147 1.00 73.12 85 GLN A N 1
ATOM 693 C CA . GLN A 1 85 ? -20.907 9.482 15.893 1.00 73.12 85 GLN A CA 1
ATOM 694 C C . GLN A 1 85 ? -21.730 9.535 17.189 1.00 73.12 85 GLN A C 1
ATOM 696 O O . GLN A 1 85 ? -22.725 10.252 17.250 1.00 73.12 85 GLN A O 1
ATOM 701 N N . THR A 1 86 ? -21.292 8.842 18.243 1.00 66.00 86 THR A N 1
ATOM 702 C CA . THR A 1 86 ? -21.965 8.890 19.553 1.00 66.00 86 THR A CA 1
ATOM 703 C C . THR A 1 86 ? -21.830 10.255 20.231 1.00 66.00 86 THR A C 1
ATOM 705 O O . THR A 1 86 ? -22.755 10.683 20.913 1.00 66.00 86 THR A O 1
ATOM 708 N N . VAL A 1 87 ? -20.726 10.979 20.019 1.00 61.88 87 VAL A N 1
ATOM 709 C CA . VAL A 1 87 ? -20.573 12.363 20.509 1.00 61.88 87 VAL A CA 1
ATOM 710 C C . VAL A 1 87 ? -21.532 13.320 19.792 1.00 61.88 87 VAL A C 1
ATOM 712 O O . VAL A 1 87 ? -22.152 14.155 20.448 1.00 61.88 87 VAL A O 1
ATOM 715 N N . TRP A 1 88 ?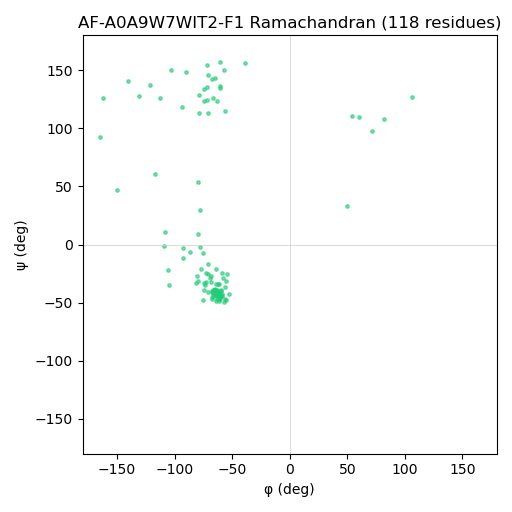 -21.712 13.171 18.477 1.00 58.41 88 TRP A N 1
ATOM 716 C CA . TRP A 1 88 ? -22.650 13.996 17.706 1.00 58.41 88 TRP A CA 1
ATOM 717 C C . TRP A 1 88 ? -24.119 13.744 18.067 1.00 58.41 88 TRP A C 1
ATOM 719 O O . TRP A 1 88 ? -24.864 14.709 18.222 1.00 58.41 88 TRP A O 1
ATOM 729 N N . GLU A 1 89 ? -24.531 12.492 18.296 1.00 57.53 89 GLU A N 1
ATOM 730 C CA . GLU A 1 89 ? -25.897 12.196 18.768 1.00 57.53 89 GLU A CA 1
ATOM 731 C C . GLU A 1 89 ? -26.179 12.781 20.165 1.00 57.53 89 GLU A C 1
ATOM 733 O O . GLU A 1 89 ? -27.294 13.224 20.443 1.00 57.53 89 GLU A O 1
ATOM 738 N N . VAL A 1 90 ? -25.176 12.836 21.050 1.00 59.09 90 VAL A N 1
ATOM 739 C CA . VAL A 1 90 ? -25.323 13.407 22.401 1.00 59.09 90 VAL A CA 1
ATOM 740 C C . VAL A 1 90 ? -25.402 14.941 22.375 1.00 59.09 90 VAL A C 1
ATOM 742 O O . VAL A 1 90 ? -26.151 15.521 23.167 1.00 59.09 90 VAL A O 1
ATOM 745 N N . GLU A 1 91 ? -24.694 15.615 21.464 1.00 55.03 91 GLU A N 1
ATOM 746 C CA . GLU A 1 91 ? -24.811 17.070 21.266 1.00 55.03 91 GLU A CA 1
ATOM 747 C C . GLU A 1 91 ? -26.143 17.477 20.616 1.00 55.03 91 GLU A C 1
ATOM 749 O O . GLU A 1 91 ? -26.761 18.436 21.079 1.00 55.03 91 GLU A O 1
ATOM 754 N N . GLU A 1 92 ? -26.645 16.739 19.619 1.00 55.06 92 GLU A N 1
ATOM 755 C CA . GLU A 1 92 ? -27.955 17.014 18.998 1.00 55.06 92 GLU A CA 1
ATOM 756 C C . GLU A 1 92 ? -29.119 16.839 19.989 1.00 55.06 92 GLU A C 1
ATOM 758 O O . GLU A 1 92 ? -30.026 17.674 20.048 1.00 55.06 92 GLU A O 1
ATOM 763 N 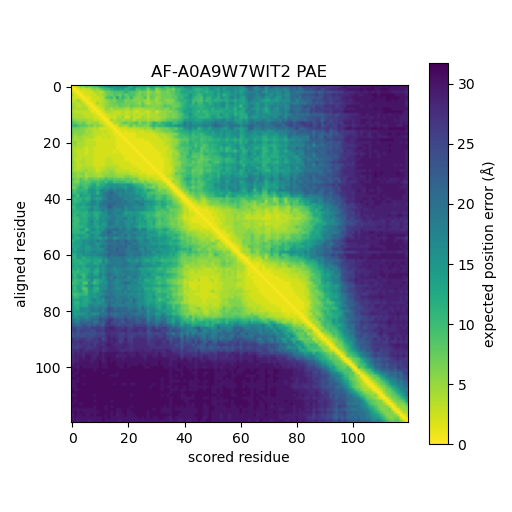N . LEU A 1 93 ? -29.069 15.806 20.839 1.00 48.47 93 LEU A N 1
ATOM 764 C CA .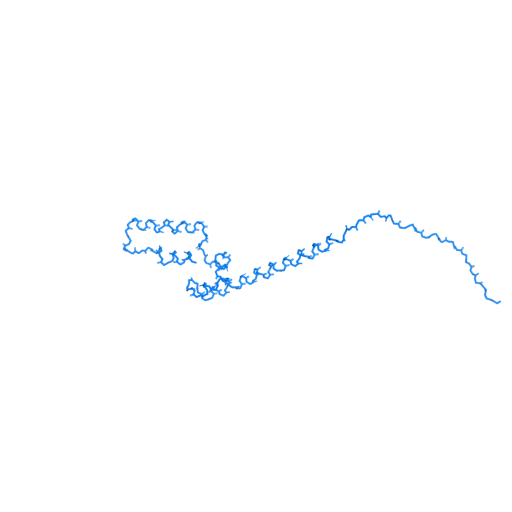 LEU A 1 93 ? -30.063 15.595 21.898 1.00 48.47 93 LEU A CA 1
ATOM 765 C C . LEU A 1 93 ? -29.973 16.646 23.017 1.00 48.47 93 LEU A C 1
ATOM 767 O O . LEU A 1 93 ? -30.989 16.974 23.628 1.00 48.47 93 LEU A O 1
ATOM 771 N N . SER A 1 94 ? -28.785 17.206 23.267 1.00 54.66 94 SER A N 1
ATOM 772 C CA . SER A 1 94 ? -28.587 18.276 24.257 1.00 54.66 94 SER A CA 1
ATOM 773 C C . SER A 1 94 ? -28.997 19.654 23.721 1.00 54.66 94 SER A C 1
ATOM 775 O O . SER A 1 94 ? -29.497 20.481 24.479 1.00 54.66 94 SER A O 1
ATOM 777 N N . ALA A 1 95 ? -28.849 19.899 22.415 1.00 50.81 95 ALA A N 1
ATOM 778 C CA . ALA A 1 95 ? -29.287 21.130 21.755 1.00 50.81 95 ALA A CA 1
ATOM 779 C C . ALA A 1 95 ? -30.810 21.185 21.511 1.00 50.81 95 ALA A C 1
ATOM 781 O O . ALA A 1 95 ? -31.371 22.270 21.381 1.00 50.81 95 ALA A O 1
ATOM 782 N N . SER A 1 96 ? -31.496 20.035 21.500 1.00 41.12 96 SER A N 1
ATOM 783 C CA . SER A 1 96 ? -32.960 19.947 21.374 1.00 41.12 96 SER A CA 1
ATOM 784 C C . SER A 1 96 ? -33.725 20.262 22.675 1.00 41.12 96 SER A C 1
ATOM 786 O O . SER A 1 96 ? -34.957 20.257 22.668 1.00 41.12 96 SER A O 1
ATOM 788 N N . HIS A 1 97 ? -33.040 20.537 23.792 1.00 44.59 97 HIS A N 1
ATOM 789 C CA . HIS A 1 97 ? -33.667 20.901 25.068 1.00 44.59 97 HIS A CA 1
ATOM 790 C C . HIS A 1 97 ? -33.260 22.320 25.495 1.00 44.59 97 HIS A C 1
ATOM 792 O O . HIS A 1 97 ? -32.627 22.540 26.524 1.00 44.59 97 HIS A O 1
ATOM 798 N N . GLY A 1 98 ? -33.606 23.290 24.646 1.00 48.16 98 GLY A N 1
ATOM 799 C CA . GLY A 1 98 ? -33.322 24.709 24.846 1.00 48.16 98 GLY A CA 1
ATOM 800 C C . GLY A 1 98 ? -34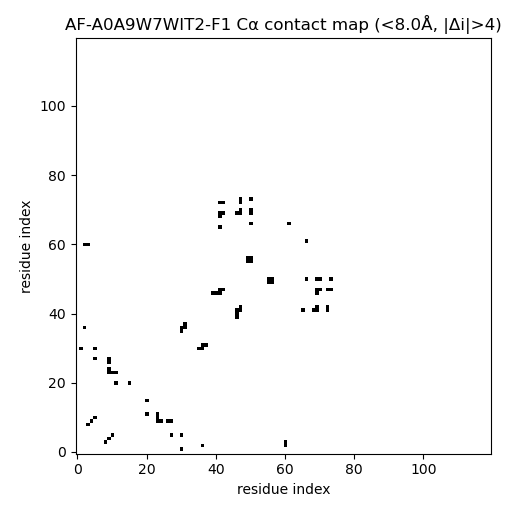.365 25.625 24.204 1.00 48.16 98 GLY A C 1
ATOM 801 O O . GLY A 1 98 ? -33.991 26.570 23.522 1.00 48.16 98 GLY A O 1
ATOM 802 N N . GLU A 1 99 ? -35.656 25.343 24.399 1.00 44.28 99 GLU A N 1
ATOM 803 C CA . GLU A 1 99 ? -36.702 26.379 24.337 1.00 44.28 99 GLU A CA 1
ATOM 804 C C . GLU A 1 99 ? -36.639 27.131 25.682 1.00 44.28 99 GLU A C 1
ATOM 806 O O . GLU A 1 99 ? -36.661 26.513 26.743 1.00 44.28 99 GLU A O 1
ATOM 811 N N . GLU A 1 100 ? -36.258 28.403 25.732 1.00 41.22 100 GLU A N 1
ATOM 812 C CA . GLU A 1 100 ? -37.060 29.589 25.413 1.00 41.22 100 GLU A CA 1
ATOM 813 C C . GLU A 1 100 ? -37.455 30.319 26.714 1.00 41.22 100 GLU A C 1
ATOM 815 O O . GLU A 1 100 ? -37.996 29.759 27.660 1.00 41.22 100 GLU A O 1
ATOM 820 N N . GLU A 1 101 ? -37.128 31.607 26.705 1.00 41.38 101 GLU A N 1
ATOM 821 C CA . GLU A 1 101 ? -37.668 32.707 27.501 1.00 41.38 101 GLU A CA 1
ATOM 822 C C . GLU A 1 101 ? -37.197 32.981 28.943 1.00 41.38 101 GLU A C 1
ATOM 824 O O . GLU A 1 101 ? -37.536 32.374 29.955 1.00 41.38 101 GLU A O 1
ATOM 829 N N . THR A 1 102 ? -36.444 34.074 28.988 1.00 48.03 102 THR A N 1
ATOM 830 C CA . THR A 1 102 ? -36.057 34.916 30.108 1.00 48.03 102 THR A CA 1
ATOM 831 C C . THR A 1 102 ? -37.278 35.450 30.871 1.00 48.03 102 THR A C 1
ATOM 833 O O . THR A 1 102 ? -37.990 36.316 30.371 1.00 48.03 102 THR A O 1
ATOM 836 N N . ALA A 1 103 ? -37.461 35.051 32.131 1.00 41.41 103 ALA A N 1
ATOM 837 C CA . ALA A 1 103 ? -38.286 35.797 33.081 1.00 41.41 103 ALA A CA 1
ATOM 838 C C . ALA A 1 103 ? -37.526 36.004 34.402 1.00 41.41 103 ALA A C 1
ATOM 840 O O . ALA A 1 103 ? -36.962 35.079 34.977 1.00 41.41 103 ALA A O 1
ATOM 841 N N . ALA A 1 104 ? -37.479 37.274 34.803 1.00 52.19 104 ALA A N 1
ATOM 842 C CA . ALA A 1 104 ? -36.724 37.925 35.874 1.00 52.19 104 ALA A CA 1
ATOM 843 C C . ALA A 1 104 ? -36.555 37.167 37.217 1.00 52.19 104 ALA A C 1
ATOM 845 O O . ALA A 1 104 ? -37.405 36.364 37.600 1.00 52.19 104 ALA A O 1
ATOM 846 N N . PRO A 1 105 ? -35.500 37.490 38.002 1.00 63.19 105 PRO A N 1
ATOM 847 C CA . PRO A 1 105 ? -35.298 36.908 39.326 1.00 63.19 105 PRO A CA 1
ATOM 848 C C . PRO A 1 105 ? -36.422 37.317 40.301 1.00 63.19 105 PRO A C 1
ATOM 850 O O . PRO A 1 105 ? -36.884 38.462 40.258 1.00 63.19 105 PRO A O 1
ATOM 853 N N . PRO A 1 106 ? -36.854 36.422 41.210 1.00 63.75 106 PRO A N 1
ATOM 854 C CA . PRO A 1 106 ? -37.882 36.739 42.197 1.00 63.75 106 PRO A CA 1
ATOM 855 C C . PRO A 1 106 ? -37.370 37.774 43.222 1.00 63.75 106 PRO A C 1
ATOM 857 O O . PRO A 1 106 ? -36.201 37.720 43.614 1.00 63.75 106 PRO A O 1
ATOM 860 N N . PRO A 1 107 ? -38.215 38.718 43.684 1.00 59.25 107 PRO A N 1
ATOM 861 C CA . PRO A 1 107 ? -37.814 39.711 44.677 1.00 59.25 107 PRO A CA 1
ATOM 862 C C . PRO A 1 107 ? -37.644 39.076 46.071 1.00 59.25 107 PRO A C 1
ATOM 864 O O . PRO A 1 107 ? -38.264 38.050 46.367 1.00 59.25 107 PRO A O 1
ATOM 867 N N . PRO A 1 108 ? -36.820 39.673 46.955 1.00 58.28 108 PRO A N 1
ATOM 868 C CA . PRO A 1 108 ? -36.537 39.110 48.270 1.00 58.28 108 PRO A CA 1
ATOM 869 C C . PRO A 1 108 ? -37.755 39.210 49.208 1.00 58.28 108 PRO A C 1
ATOM 871 O O . PRO A 1 108 ? -38.500 40.193 49.154 1.00 58.28 108 PRO A O 1
ATOM 874 N N . PRO A 1 109 ? -37.957 38.230 50.108 1.00 54.09 109 PRO A N 1
ATOM 875 C CA . PRO A 1 109 ? -39.080 38.238 51.036 1.00 54.09 109 PRO A CA 1
ATOM 876 C C . PRO A 1 109 ? -38.903 39.304 52.128 1.00 54.09 109 PRO A C 1
ATOM 878 O O . PRO A 1 109 ? -37.924 39.313 52.875 1.00 54.09 109 PRO A O 1
ATOM 881 N N . LEU A 1 110 ? -39.894 40.192 52.240 1.00 50.34 110 LEU A N 1
ATOM 882 C CA . LEU A 1 110 ? -40.049 41.142 53.341 1.00 50.34 110 LEU A CA 1
ATOM 883 C C . LEU A 1 110 ? -40.451 40.388 54.617 1.00 50.34 110 LEU A C 1
ATOM 885 O O . LEU A 1 110 ? -41.557 39.862 54.715 1.00 50.34 110 LEU A O 1
ATOM 889 N N . HIS A 1 111 ? -39.564 40.370 55.611 1.00 54.06 111 HIS A N 1
ATOM 890 C CA . HIS A 1 111 ? -39.915 40.045 56.993 1.00 54.06 111 HIS A CA 1
ATOM 891 C C . HIS A 1 111 ? -40.664 41.220 57.637 1.00 54.06 111 HIS A C 1
ATOM 893 O O . HIS A 1 111 ? -40.148 42.339 57.644 1.00 54.06 111 HIS A O 1
ATOM 899 N N . PRO A 1 112 ? -41.776 40.947 58.333 1.00 50.06 112 PRO A N 1
ATOM 900 C CA . PRO A 1 112 ? -42.076 41.649 59.569 1.00 50.06 112 PRO A CA 1
ATOM 901 C C . PRO A 1 112 ? -41.997 40.682 60.752 1.00 50.06 112 PRO A C 1
ATOM 903 O O . PRO A 1 112 ? -42.629 39.627 60.789 1.00 50.06 112 PRO A O 1
ATOM 906 N N . GLN A 1 113 ? -41.197 41.079 61.737 1.00 50.75 113 GLN A N 1
ATOM 907 C CA . GLN A 1 113 ? -41.222 40.545 63.090 1.00 50.75 113 GLN A CA 1
ATOM 908 C C . GLN A 1 113 ? -42.596 40.780 63.741 1.00 50.75 113 GLN A C 1
ATOM 910 O O . GLN A 1 113 ? -43.104 41.895 63.715 1.00 50.75 113 GLN A O 1
ATOM 915 N N . ASN A 1 114 ? -43.143 39.754 64.395 1.00 41.22 114 ASN A N 1
ATOM 916 C CA . ASN A 1 114 ? -43.941 39.864 65.625 1.00 41.22 114 ASN A CA 1
ATOM 917 C C . ASN A 1 114 ? -44.035 38.454 66.236 1.00 41.22 114 ASN A C 1
ATOM 919 O O . ASN A 1 114 ? -44.682 37.569 65.696 1.00 41.22 114 ASN A O 1
ATOM 923 N N . SER A 1 115 ? -43.123 38.093 67.138 1.00 43.44 115 SER A N 1
ATOM 924 C CA . SER A 1 115 ? -43.190 38.308 68.593 1.00 43.44 115 SER A CA 1
ATOM 925 C C . SER A 1 115 ? -44.233 37.422 69.300 1.00 43.44 115 SER A C 1
ATOM 927 O O . SER A 1 115 ? -45.409 37.746 69.342 1.00 43.44 115 SER A O 1
ATOM 929 N N . ARG A 1 116 ? -43.711 36.316 69.865 1.00 47.66 116 ARG A N 1
ATOM 930 C CA . ARG A 1 116 ? -44.046 35.643 71.147 1.00 47.66 116 ARG A CA 1
ATOM 931 C C . ARG A 1 116 ? -45.523 35.260 71.381 1.00 47.66 116 ARG A C 1
ATOM 933 O O . ARG A 1 116 ? -46.386 36.104 71.533 1.00 47.66 116 ARG A O 1
ATOM 940 N N . ARG A 1 117 ? -45.858 33.962 71.376 1.00 47.09 117 ARG A N 1
ATOM 941 C CA . ARG A 1 117 ? -45.776 33.006 72.514 1.00 47.09 117 ARG A CA 1
ATOM 942 C C . ARG A 1 117 ? -46.636 33.451 73.704 1.00 47.09 117 ARG A C 1
ATOM 944 O O . ARG A 1 117 ? -46.200 34.356 74.389 1.00 47.09 117 ARG A O 1
ATOM 951 N N . PHE A 1 118 ? -47.740 32.747 73.979 1.00 44.31 118 PHE A N 1
ATOM 952 C CA . PHE A 1 118 ? -48.114 32.245 75.314 1.00 44.31 118 PHE A CA 1
ATOM 953 C C . PHE A 1 118 ? -49.183 31.137 75.194 1.00 44.31 118 PHE A C 1
ATOM 955 O O . PHE A 1 118 ? -50.198 31.304 74.525 1.00 44.31 118 PHE A O 1
ATOM 962 N N . GLN A 1 119 ? -48.883 29.989 75.811 1.00 48.22 119 GLN A N 1
ATOM 963 C CA . GLN A 1 119 ? -49.829 28.972 76.282 1.00 48.22 119 GLN A CA 1
ATOM 964 C C . GLN A 1 119 ? -50.200 29.334 77.732 1.00 48.22 119 GLN A C 1
ATOM 966 O O . GLN A 1 119 ? -49.312 29.830 78.424 1.00 48.22 119 GLN A O 1
ATOM 971 N N . CYS A 1 120 ? -51.438 29.011 78.132 1.00 43.84 120 CYS A N 1
ATOM 972 C CA . CYS A 1 120 ? -52.007 28.937 79.493 1.00 43.84 120 CYS A CA 1
ATOM 973 C C . CYS A 1 120 ? -51.836 30.143 80.432 1.00 43.84 120 CYS A C 1
ATOM 975 O O . CYS A 1 120 ? -50.706 30.408 80.892 1.00 43.84 120 CYS A O 1
#

Sequence (120 aa):
MLFNLKKQHLSLEGNDSPAIREMKKTLVAEIDSKWQLLSLEPSSIYLLSSALDQRFKHLEFLEKEKKDLVYIEVVCLAEHLHQQQTVWEVEELSASHGEEETAAPPPPPLHPQNSRRFQC

pLDDT: mean 70.03, std 14.94, range [41.12, 92.88]

Organism: Triplophysa rosa (NCBI:txid992332)

Radius of gyration: 34.31 Å; Cα contacts (8 Å, |Δi|>4): 46; chains: 1; bounding box: 68×56×106 Å

Solvent-accessible surface area (backbone atoms only — not comparable to full-atom values): 7609 Å² total; per-residue (Å²): 112,69,66,50,44,48,66,71,73,40,54,87,56,96,83,53,49,74,68,56,47,50,52,33,52,51,52,48,51,51,47,36,70,76,65,59,64,82,57,95,48,50,83,38,66,72,52,31,55,38,66,73,38,76,85,44,72,77,52,81,83,53,59,70,70,55,50,53,49,16,43,50,50,46,50,54,51,53,52,52,52,52,53,51,51,55,52,52,57,53,50,55,62,58,63,72,71,66,86,81,83,93,75,80,85,81,80,82,84,83,83,78,91,80,82,81,90,85,79,136